Protein AF-A0A1V5Y9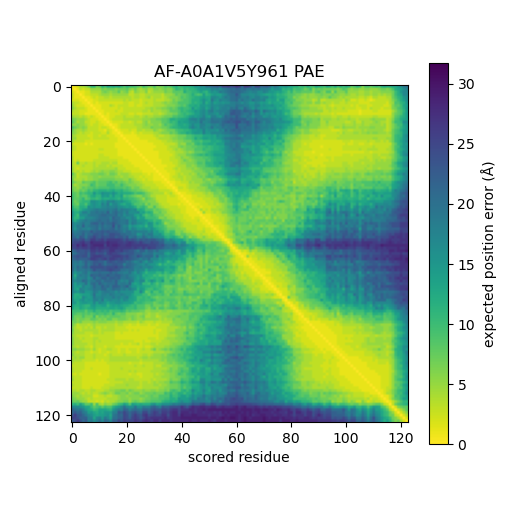61-F1 (afdb_monomer)

pLDDT: mean 75.72, std 10.48, range [38.0, 90.5]

Structure (mmCIF, N/CA/C/O backbone):
data_AF-A0A1V5Y961-F1
#
_entry.id   AF-A0A1V5Y961-F1
#
loop_
_atom_site.group_PDB
_atom_site.id
_atom_site.type_symbol
_atom_site.la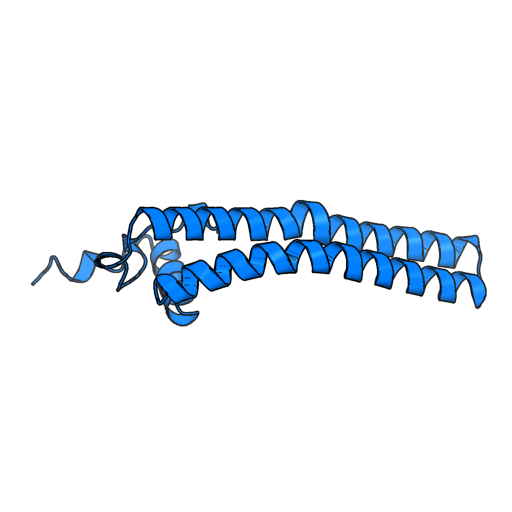bel_atom_id
_atom_site.label_alt_id
_atom_site.label_comp_id
_atom_site.label_asym_id
_atom_site.label_entity_id
_atom_site.label_seq_id
_atom_site.pdbx_PDB_ins_code
_atom_site.Cartn_x
_atom_site.Cartn_y
_atom_site.Cartn_z
_atom_site.occupancy
_atom_site.B_iso_or_equiv
_atom_site.auth_seq_id
_atom_site.auth_comp_id
_atom_site.auth_asym_id
_atom_site.auth_atom_id
_atom_site.pdbx_PDB_model_num
ATOM 1 N N . MET A 1 1 ? -2.424 -13.323 1.800 1.00 64.12 1 MET A N 1
ATOM 2 C CA . MET A 1 1 ? -3.449 -12.485 2.455 1.00 64.12 1 MET A CA 1
ATOM 3 C C . MET A 1 1 ? -3.733 -11.284 1.591 1.00 64.12 1 MET A C 1
ATOM 5 O O . MET A 1 1 ? -2.797 -10.608 1.171 1.00 64.12 1 MET A O 1
ATOM 9 N N . LYS A 1 2 ? -5.008 -11.066 1.301 1.00 75.50 2 LYS A N 1
ATOM 10 C CA . LYS A 1 2 ? -5.526 -9.915 0.568 1.00 75.50 2 LYS A CA 1
ATOM 11 C C . LYS A 1 2 ? -5.890 -8.818 1.567 1.00 75.50 2 LYS A C 1
ATOM 13 O O . LYS A 1 2 ? -6.198 -9.099 2.721 1.00 75.50 2 LYS A O 1
ATOM 18 N N . ALA A 1 3 ? -5.890 -7.564 1.120 1.00 76.38 3 ALA A N 1
ATOM 19 C CA . ALA A 1 3 ? -6.370 -6.456 1.948 1.00 76.38 3 ALA A CA 1
ATOM 20 C C . ALA A 1 3 ? -7.832 -6.667 2.391 1.00 76.38 3 ALA A C 1
ATOM 22 O O . ALA A 1 3 ? -8.191 -6.322 3.505 1.00 76.38 3 ALA A O 1
ATOM 23 N N . THR A 1 4 ? -8.645 -7.317 1.558 1.00 82.50 4 THR A N 1
ATOM 24 C CA . THR A 1 4 ? -10.050 -7.654 1.838 1.00 82.50 4 THR A CA 1
ATOM 25 C C . THR A 1 4 ? -10.250 -8.674 2.961 1.00 82.50 4 THR A C 1
ATOM 27 O O . THR A 1 4 ? -11.377 -8.851 3.405 1.00 82.50 4 THR A O 1
ATOM 30 N N . ASP A 1 5 ? -9.190 -9.349 3.415 1.00 82.62 5 ASP A N 1
ATOM 31 C CA . ASP A 1 5 ? -9.270 -10.312 4.521 1.00 82.62 5 ASP A CA 1
ATOM 32 C C . ASP A 1 5 ? -9.299 -9.596 5.888 1.00 82.62 5 ASP A C 1
ATOM 34 O O . ASP A 1 5 ? -9.614 -10.195 6.914 1.00 82.62 5 ASP A O 1
ATOM 38 N N . TYR A 1 6 ? -8.953 -8.304 5.923 1.00 84.56 6 TYR A N 1
ATOM 39 C CA . TYR A 1 6 ? -8.954 -7.507 7.141 1.00 84.56 6 TYR A CA 1
ATOM 40 C C . TYR A 1 6 ? -10.366 -7.035 7.497 1.00 84.56 6 TYR A C 1
ATOM 42 O O . TYR A 1 6 ? -11.053 -6.402 6.699 1.00 84.56 6 TYR A O 1
ATOM 50 N N . ARG A 1 7 ? -10.760 -7.282 8.746 1.00 86.44 7 ARG A N 1
ATOM 51 C CA . ARG A 1 7 ? -11.954 -6.744 9.394 1.00 86.44 7 ARG A CA 1
ATOM 52 C C . ARG A 1 7 ? -11.532 -5.845 10.550 1.00 86.44 7 ARG A C 1
ATOM 54 O O . ARG A 1 7 ? -10.421 -5.985 11.063 1.00 86.44 7 ARG A O 1
ATOM 61 N N . ARG A 1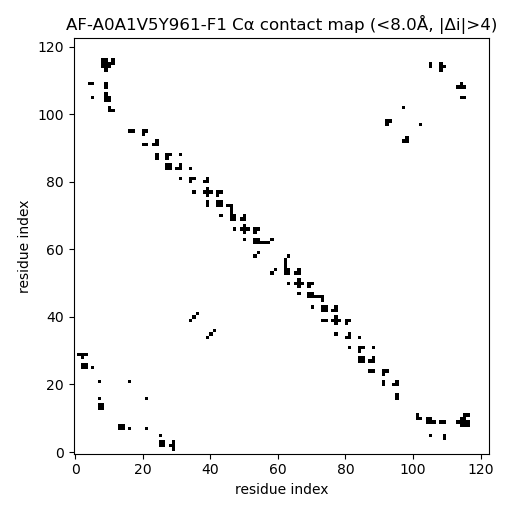 8 ? -12.417 -4.939 10.972 1.00 86.38 8 ARG A N 1
ATOM 62 C CA . ARG A 1 8 ? -12.171 -4.026 12.103 1.00 86.38 8 ARG A CA 1
ATOM 63 C C . ARG A 1 8 ? -11.783 -4.780 13.376 1.00 86.38 8 ARG A C 1
ATOM 65 O O . ARG A 1 8 ? -10.862 -4.357 14.060 1.00 86.38 8 ARG A O 1
ATOM 72 N N . GLU A 1 9 ? -12.418 -5.922 13.624 1.00 87.38 9 GLU A N 1
ATOM 73 C CA . GLU A 1 9 ? -12.167 -6.815 14.765 1.00 87.38 9 GLU A CA 1
ATOM 74 C C . GLU A 1 9 ? -10.730 -7.352 14.850 1.00 87.38 9 GLU A C 1
ATOM 76 O O . GLU A 1 9 ? -10.297 -7.775 15.916 1.00 87.38 9 GLU A O 1
ATOM 81 N N . HIS A 1 10 ? -9.957 -7.327 13.760 1.00 86.75 10 HIS A N 1
ATOM 82 C CA . HIS A 1 10 ? -8.549 -7.729 13.790 1.00 86.75 10 HIS A CA 1
ATOM 83 C C . HIS A 1 10 ? -7.625 -6.626 14.329 1.00 86.75 10 HIS A C 1
ATOM 85 O O . HIS A 1 10 ? -6.457 -6.892 14.588 1.00 86.75 10 HIS A O 1
ATOM 91 N N . PHE A 1 11 ? -8.112 -5.392 14.476 1.00 86.12 11 PHE A N 1
ATOM 92 C CA . PHE A 1 11 ? -7.334 -4.252 14.962 1.00 86.12 11 PHE A CA 1
ATOM 93 C C . PHE A 1 11 ? -7.796 -3.882 16.365 1.00 86.12 11 PHE A C 1
ATOM 95 O O . PHE A 1 11 ? -8.974 -3.602 16.533 1.00 86.12 11 PHE A O 1
ATOM 102 N N . GLU A 1 12 ? -6.901 -3.766 17.346 1.00 83.44 12 GLU A N 1
ATOM 103 C CA . GLU A 1 12 ? -7.253 -3.391 18.732 1.00 83.44 12 GLU A CA 1
ATOM 104 C C . GLU A 1 12 ? -8.112 -2.117 18.814 1.00 83.44 12 GLU A C 1
ATOM 106 O O . GLU A 1 12 ? -9.117 -2.065 19.513 1.00 83.44 12 GLU A O 1
ATOM 111 N N . LYS A 1 13 ? -7.776 -1.094 18.018 1.00 82.06 13 LYS A N 1
ATOM 112 C CA . LYS A 1 13 ? -8.519 0.178 17.959 1.00 82.06 13 LYS A CA 1
ATOM 113 C C . LYS A 1 13 ? -9.700 0.164 16.995 1.00 82.06 13 LYS A C 1
ATOM 115 O O . LYS A 1 13 ? -10.328 1.201 16.784 1.00 82.06 13 LYS A O 1
ATOM 120 N N . GLY A 1 14 ? -10.010 -0.976 16.387 1.00 80.06 14 GLY A N 1
ATOM 121 C CA . GLY A 1 14 ? -10.982 -1.036 15.307 1.00 80.06 14 GLY A CA 1
ATOM 122 C C . GLY A 1 14 ? -12.410 -0.686 15.733 1.00 80.06 14 GLY A C 1
ATOM 123 O O . GLY A 1 14 ? -13.225 -0.354 14.872 1.00 80.06 14 GLY A O 1
ATOM 124 N N . MET A 1 15 ? -12.722 -0.695 17.035 1.00 83.31 15 MET A N 1
ATOM 125 C CA . MET A 1 15 ? -13.999 -0.210 17.583 1.00 83.31 15 MET A CA 1
ATOM 126 C C . MET A 1 15 ? -14.204 1.264 17.242 1.00 83.31 15 MET A C 1
ATOM 128 O O . MET A 1 15 ? -15.299 1.674 16.873 1.00 83.31 15 MET A O 1
ATOM 132 N N . ASN A 1 16 ? -13.111 2.026 17.266 1.00 85.06 16 ASN A N 1
ATOM 133 C CA . ASN A 1 16 ? -13.090 3.467 17.044 1.00 85.06 16 ASN A CA 1
ATOM 134 C C . ASN A 1 16 ? -12.964 3.833 15.561 1.00 85.06 16 ASN A C 1
ATOM 136 O O . ASN A 1 16 ? -13.007 5.009 15.204 1.00 85.06 16 ASN A O 1
ATOM 140 N N . PHE A 1 17 ? -12.775 2.847 14.681 1.00 86.81 17 PHE A N 1
ATOM 141 C CA . PHE A 1 17 ? -12.692 3.104 13.252 1.00 86.81 17 PHE A CA 1
ATOM 142 C C . PHE A 1 17 ? -14.082 3.402 12.704 1.00 86.81 17 PHE A C 1
ATOM 144 O O . PHE A 1 17 ? -14.994 2.578 12.797 1.00 86.81 17 PHE A O 1
ATOM 151 N N . SER A 1 18 ? -14.214 4.562 12.064 1.00 88.31 18 SER A N 1
ATOM 152 C CA . SER A 1 18 ? -15.339 4.833 11.175 1.00 88.31 18 SER A CA 1
ATOM 153 C C . SER A 1 18 ? -15.398 3.735 10.116 1.00 88.31 18 SER A C 1
ATOM 155 O O . SER A 1 18 ? -14.408 3.473 9.428 1.00 88.31 18 SER A O 1
ATOM 157 N N . GLN A 1 19 ? -16.553 3.084 9.990 1.00 86.12 19 GLN A N 1
ATOM 158 C CA . GLN A 1 19 ? -16.727 1.981 9.050 1.00 86.12 19 GLN A CA 1
ATOM 159 C C . GLN A 1 19 ? -16.491 2.434 7.609 1.00 86.12 19 GLN A C 1
ATOM 161 O O . GLN A 1 19 ? -15.752 1.785 6.879 1.00 86.12 19 GLN A O 1
ATOM 166 N N . THR A 1 20 ? -16.997 3.613 7.247 1.00 90.50 20 THR A N 1
ATOM 167 C CA . THR A 1 20 ? -16.781 4.223 5.931 1.00 90.50 20 THR A CA 1
ATOM 168 C C . THR A 1 20 ? -15.299 4.456 5.633 1.00 90.50 20 THR A C 1
ATOM 170 O O . THR A 1 20 ? -14.832 4.158 4.534 1.00 90.50 20 THR A O 1
ATOM 173 N N . ASP A 1 21 ? -14.538 4.974 6.602 1.00 88.12 21 ASP A N 1
ATOM 174 C CA . ASP A 1 21 ? -13.105 5.226 6.414 1.00 88.12 21 ASP A CA 1
ATOM 175 C C . ASP A 1 21 ? -12.303 3.919 6.369 1.00 88.12 21 ASP A C 1
ATOM 177 O O . ASP A 1 21 ? -11.341 3.811 5.607 1.00 88.12 21 ASP A O 1
ATOM 181 N N . PHE A 1 22 ? -12.713 2.909 7.143 1.00 88.94 22 PHE A N 1
ATOM 182 C CA . PHE A 1 22 ? -12.111 1.579 7.114 1.00 88.94 22 PHE A CA 1
ATOM 183 C C . PHE A 1 22 ? -12.356 0.877 5.776 1.00 88.94 22 PHE A C 1
ATOM 185 O O . PHE A 1 22 ? -11.409 0.402 5.153 1.00 88.94 22 PHE A O 1
ATOM 192 N N . ASP A 1 23 ? -13.585 0.883 5.268 1.00 89.19 23 ASP A N 1
ATOM 193 C CA . ASP A 1 23 ? -13.910 0.302 3.963 1.00 89.19 23 ASP A CA 1
ATOM 194 C C . ASP A 1 23 ? -13.162 1.027 2.834 1.00 89.19 23 ASP A C 1
ATOM 196 O O . ASP A 1 23 ? -12.642 0.397 1.906 1.00 89.19 23 ASP A O 1
ATOM 200 N N . ALA A 1 24 ? -13.022 2.353 2.932 1.00 86.81 24 ALA A N 1
ATOM 201 C CA . ALA A 1 24 ? -12.210 3.134 2.005 1.00 86.81 24 ALA A CA 1
ATOM 202 C C . ALA A 1 24 ? -10.717 2.765 2.084 1.00 86.81 24 ALA A C 1
ATOM 204 O O . ALA A 1 24 ? -10.070 2.619 1.042 1.00 86.81 24 ALA A O 1
ATOM 205 N N . TYR A 1 25 ? -10.179 2.539 3.286 1.00 87.44 25 TYR A N 1
ATOM 206 C CA . TYR A 1 25 ? -8.818 2.037 3.494 1.00 87.44 25 TYR A CA 1
ATOM 207 C C . TYR A 1 25 ? -8.605 0.651 2.864 1.00 87.44 25 TYR A C 1
ATOM 209 O O . TYR A 1 25 ? -7.616 0.445 2.150 1.00 87.44 25 TYR A O 1
ATOM 217 N N . ILE A 1 26 ? -9.531 -0.290 3.075 1.00 88.94 26 ILE A N 1
ATOM 218 C CA . ILE A 1 26 ? -9.461 -1.644 2.505 1.00 88.94 26 ILE A CA 1
ATOM 219 C C . ILE A 1 26 ? -9.514 -1.589 0.978 1.00 88.94 26 ILE A C 1
ATOM 221 O O . ILE A 1 26 ? -8.667 -2.188 0.308 1.00 88.94 26 ILE A O 1
ATOM 225 N N . ASN A 1 27 ? -10.440 -0.810 0.417 1.00 86.81 27 ASN A N 1
ATOM 226 C CA . ASN A 1 27 ? -10.560 -0.624 -1.028 1.00 86.81 27 ASN A CA 1
ATOM 227 C C . ASN A 1 27 ? -9.318 0.043 -1.631 1.00 86.81 27 ASN A C 1
ATOM 229 O O . ASN A 1 27 ? -8.822 -0.396 -2.671 1.00 86.81 27 ASN A O 1
ATOM 233 N N . ALA A 1 28 ? -8.769 1.073 -0.981 1.00 82.12 28 ALA A N 1
ATOM 234 C CA . ALA A 1 28 ? -7.528 1.711 -1.414 1.00 82.12 28 ALA A CA 1
ATOM 235 C C . ALA A 1 28 ? -6.352 0.722 -1.391 1.00 82.12 28 ALA A C 1
ATOM 237 O O . ALA A 1 28 ? -5.586 0.654 -2.352 1.00 82.12 28 ALA A O 1
ATOM 238 N N . SER A 1 29 ? -6.250 -0.101 -0.346 1.00 81.00 29 SER A N 1
ATOM 239 C CA . SER A 1 29 ? -5.187 -1.101 -0.178 1.00 81.00 29 SER A CA 1
ATOM 240 C C . SER A 1 29 ? -5.287 -2.242 -1.195 1.00 81.00 29 SER A C 1
ATOM 242 O O . SER A 1 29 ? -4.278 -2.678 -1.764 1.00 81.00 29 SER A O 1
ATOM 244 N N . ALA A 1 30 ? -6.507 -2.703 -1.483 1.00 81.75 30 ALA A N 1
ATOM 245 C CA . ALA A 1 30 ? -6.775 -3.691 -2.522 1.00 81.75 30 ALA A CA 1
ATOM 246 C C . ALA A 1 30 ? -6.426 -3.142 -3.913 1.00 81.75 30 ALA A C 1
ATOM 248 O O . ALA A 1 30 ? -5.743 -3.811 -4.690 1.00 81.75 30 ALA A O 1
ATOM 249 N N . ASN A 1 31 ? -6.813 -1.897 -4.202 1.00 82.19 31 ASN A N 1
ATOM 250 C CA . ASN A 1 31 ? -6.469 -1.222 -5.451 1.00 82.19 31 ASN A CA 1
ATOM 251 C C . ASN A 1 31 ? -4.965 -0.974 -5.589 1.00 82.19 31 ASN A C 1
ATOM 253 O O . ASN A 1 31 ? -4.438 -1.120 -6.690 1.00 82.19 31 ASN A O 1
ATOM 257 N N . ALA A 1 32 ? -4.259 -0.653 -4.500 1.00 79.19 32 ALA A N 1
ATOM 258 C CA . ALA A 1 32 ? -2.805 -0.487 -4.511 1.00 79.19 32 ALA A CA 1
ATOM 259 C C . ALA A 1 32 ? -2.121 -1.804 -4.877 1.00 79.19 32 ALA A C 1
ATOM 261 O O . ALA A 1 32 ? -1.288 -1.847 -5.780 1.00 79.19 32 ALA A O 1
ATOM 262 N N . THR A 1 33 ? -2.546 -2.896 -4.240 1.00 76.88 33 THR A N 1
ATOM 263 C CA . THR A 1 33 ? -2.037 -4.239 -4.533 1.00 76.88 33 THR A CA 1
ATOM 264 C C . THR A 1 33 ? -2.340 -4.628 -5.980 1.00 76.88 33 THR A C 1
ATOM 266 O O . THR A 1 33 ? -1.449 -5.075 -6.698 1.00 76.88 33 THR A O 1
ATOM 269 N N . LYS A 1 34 ? -3.567 -4.385 -6.458 1.00 79.19 34 LYS A N 1
ATOM 270 C CA . LYS A 1 34 ? -3.942 -4.624 -7.857 1.00 79.19 34 LYS A CA 1
ATOM 271 C C . LYS A 1 34 ? -3.061 -3.821 -8.812 1.00 79.19 34 LYS A C 1
ATOM 273 O O . LYS A 1 34 ? -2.522 -4.401 -9.741 1.00 79.19 34 LYS A O 1
ATOM 278 N N . ALA A 1 35 ? -2.849 -2.530 -8.562 1.00 73.31 35 ALA A N 1
ATOM 279 C CA . ALA A 1 35 ? -2.004 -1.679 -9.397 1.00 73.31 35 ALA A CA 1
ATOM 280 C C . ALA A 1 35 ? -0.550 -2.175 -9.467 1.00 73.31 35 ALA A C 1
ATOM 282 O O . ALA A 1 35 ? 0.054 -2.135 -10.541 1.00 73.31 35 ALA A O 1
ATOM 283 N N . VAL A 1 36 ? -0.004 -2.696 -8.362 1.00 73.56 36 VAL A N 1
ATOM 284 C CA . VAL A 1 36 ? 1.322 -3.333 -8.359 1.00 73.56 36 VAL A CA 1
ATOM 285 C C . VAL A 1 36 ? 1.337 -4.545 -9.296 1.00 73.56 36 VAL A C 1
ATOM 287 O O . VAL A 1 36 ? 2.187 -4.619 -10.179 1.00 73.56 36 VAL A O 1
ATOM 290 N N . PHE A 1 37 ? 0.375 -5.460 -9.171 1.00 72.31 37 PHE A N 1
ATOM 291 C CA . PHE A 1 37 ? 0.362 -6.696 -9.963 1.00 72.31 37 PHE A CA 1
ATOM 292 C C . PHE A 1 37 ? -0.061 -6.515 -11.425 1.00 72.31 37 PHE A C 1
ATOM 294 O O . PHE A 1 37 ? 0.426 -7.240 -12.283 1.00 72.31 37 PHE A O 1
ATOM 301 N N . THR A 1 38 ? -0.955 -5.574 -11.734 1.00 76.25 38 THR A N 1
ATOM 302 C CA . THR A 1 38 ? -1.502 -5.412 -13.092 1.00 76.25 38 THR A CA 1
ATOM 303 C C . THR A 1 38 ? -0.796 -4.344 -13.914 1.00 76.25 38 THR A C 1
ATOM 305 O O . THR A 1 38 ? -0.990 -4.301 -15.122 1.00 76.25 38 THR A O 1
ATOM 308 N N . ARG A 1 39 ? -0.044 -3.429 -13.288 1.00 71.44 39 ARG A N 1
ATOM 309 C CA . ARG A 1 39 ? 0.641 -2.339 -14.004 1.00 71.44 39 ARG A CA 1
ATOM 310 C C . ARG A 1 39 ? 2.131 -2.330 -13.736 1.00 71.44 39 ARG A C 1
ATOM 312 O O . ARG A 1 39 ? 2.899 -2.400 -14.680 1.00 71.44 39 ARG A O 1
ATOM 319 N N . PHE A 1 40 ? 2.554 -2.284 -12.475 1.00 71.19 40 PHE A N 1
ATOM 320 C CA . PHE A 1 40 ? 3.984 -2.190 -12.175 1.00 71.19 40 PHE A CA 1
ATOM 321 C C . PHE A 1 40 ? 4.745 -3.452 -12.580 1.00 71.19 40 PHE A C 1
ATOM 323 O O . PHE A 1 40 ? 5.696 -3.361 -13.349 1.00 71.19 40 PHE A O 1
ATOM 330 N N . LEU A 1 41 ? 4.303 -4.623 -12.117 1.00 73.56 41 LEU A N 1
ATOM 331 C CA . LEU A 1 41 ? 4.992 -5.883 -12.384 1.00 73.56 41 LEU A CA 1
ATOM 332 C C . LEU A 1 41 ? 5.072 -6.192 -13.891 1.00 73.56 41 LEU A C 1
ATOM 334 O O . LEU A 1 41 ? 6.172 -6.477 -14.360 1.00 73.56 41 LEU A O 1
ATOM 338 N N . PRO A 1 42 ? 3.989 -6.053 -14.686 1.00 75.44 42 PRO A N 1
ATOM 339 C CA . PRO A 1 42 ? 4.059 -6.256 -16.130 1.00 75.44 42 PRO A CA 1
ATOM 340 C C . PRO A 1 42 ? 4.907 -5.202 -16.846 1.00 75.44 42 PRO A C 1
ATOM 342 O O . PRO A 1 42 ? 5.621 -5.556 -17.775 1.00 75.44 42 PRO A O 1
ATOM 345 N N . CYS A 1 43 ? 4.889 -3.933 -16.418 1.00 73.75 43 CYS A N 1
ATOM 346 C CA . CYS A 1 43 ? 5.754 -2.905 -17.009 1.00 73.75 43 CYS A CA 1
ATOM 347 C C . CYS A 1 43 ? 7.241 -3.174 -16.738 1.00 73.75 43 CYS A C 1
ATOM 349 O O . CYS A 1 43 ? 8.065 -2.990 -17.629 1.00 73.75 43 CYS A O 1
ATOM 351 N N . VAL A 1 44 ? 7.591 -3.631 -15.533 1.00 70.19 44 VAL A N 1
ATOM 352 C CA . VAL A 1 44 ? 8.975 -3.978 -15.178 1.00 70.19 44 VAL A CA 1
ATOM 353 C C . VAL A 1 44 ? 9.425 -5.241 -15.915 1.00 70.19 44 VAL A C 1
ATOM 355 O O . VAL A 1 44 ? 10.500 -5.246 -16.509 1.00 70.19 44 VAL A O 1
ATOM 358 N N . LEU A 1 45 ? 8.595 -6.288 -15.934 1.00 77.88 45 LEU A N 1
ATOM 359 C CA . LEU A 1 45 ? 8.894 -7.528 -16.657 1.00 77.88 45 LEU A CA 1
ATOM 360 C C . LEU A 1 45 ? 8.964 -7.301 -18.169 1.00 77.88 45 LEU A C 1
ATOM 362 O O . LEU A 1 45 ? 9.891 -7.778 -18.812 1.00 77.88 45 LEU A O 1
ATOM 366 N N . GLY A 1 46 ? 8.036 -6.529 -18.734 1.00 76.38 46 GLY A N 1
ATOM 367 C CA . GLY A 1 46 ? 8.052 -6.146 -20.144 1.00 76.38 46 GLY A CA 1
ATOM 368 C C . GLY A 1 46 ? 9.298 -5.336 -20.500 1.00 76.38 46 GLY A C 1
ATOM 369 O O . GLY A 1 46 ? 9.957 -5.645 -21.487 1.00 76.38 46 GLY A O 1
ATOM 370 N N . GLY A 1 47 ? 9.677 -4.365 -19.663 1.00 70.25 47 GLY A N 1
ATOM 371 C CA . GLY A 1 47 ? 10.921 -3.608 -19.825 1.00 70.25 47 GLY A CA 1
ATOM 372 C C . GLY A 1 47 ? 12.165 -4.500 -19.801 1.00 70.25 47 GLY A C 1
ATOM 373 O O . GLY A 1 47 ? 13.034 -4.343 -20.652 1.00 70.25 47 GLY A O 1
ATOM 374 N N . LEU A 1 48 ? 12.226 -5.479 -18.891 1.00 73.44 48 LEU A N 1
ATOM 375 C CA . LEU A 1 48 ? 13.310 -6.469 -18.814 1.00 73.44 48 LEU A CA 1
ATOM 376 C C . LEU A 1 48 ? 13.362 -7.400 -20.035 1.00 73.44 48 LEU A C 1
ATOM 378 O O . LEU A 1 48 ? 14.443 -7.654 -20.562 1.00 73.44 48 LEU A O 1
ATOM 382 N N . LEU A 1 49 ? 12.213 -7.886 -20.508 1.00 76.88 49 LEU A N 1
ATOM 383 C CA . LEU A 1 49 ? 12.138 -8.760 -21.682 1.00 76.88 49 LEU A CA 1
ATOM 384 C C . LEU A 1 49 ? 12.547 -8.019 -22.959 1.00 76.88 49 LEU A C 1
ATOM 386 O O . LEU A 1 49 ? 13.354 -8.526 -23.734 1.00 76.88 49 LEU A O 1
ATOM 390 N N . ILE A 1 50 ? 12.048 -6.796 -23.153 1.00 74.12 50 ILE A N 1
ATOM 391 C CA . ILE A 1 50 ? 12.441 -5.938 -24.280 1.00 74.12 50 ILE A CA 1
ATOM 392 C C . ILE A 1 50 ? 13.941 -5.638 -24.196 1.00 74.12 50 ILE A C 1
ATOM 394 O O . ILE A 1 50 ? 14.656 -5.774 -25.183 1.00 74.12 50 ILE A O 1
ATOM 398 N N . SER A 1 51 ? 14.439 -5.308 -23.006 1.00 69.25 51 SER A N 1
ATOM 399 C CA . SER A 1 51 ? 15.859 -5.067 -22.746 1.00 69.25 51 SER A CA 1
ATOM 400 C C . SER A 1 51 ? 16.746 -6.250 -23.160 1.00 69.25 51 SER A C 1
ATOM 402 O O . SER A 1 51 ? 17.730 -6.050 -23.872 1.00 69.25 51 SER A O 1
ATOM 404 N N . GLN A 1 52 ? 16.356 -7.490 -22.838 1.00 71.38 52 GLN A N 1
ATOM 405 C CA . GLN A 1 52 ? 17.063 -8.688 -23.310 1.00 71.38 52 GLN A CA 1
ATOM 406 C C . GLN A 1 52 ? 17.016 -8.857 -24.832 1.00 71.38 52 GLN A C 1
ATOM 408 O O . GLN A 1 52 ? 18.042 -9.168 -25.434 1.00 71.38 52 GLN A O 1
ATOM 413 N N . VAL A 1 53 ? 15.864 -8.627 -25.471 1.00 72.81 53 VAL A N 1
ATOM 414 C CA . VAL A 1 53 ? 15.741 -8.711 -26.939 1.00 72.81 53 VAL A CA 1
ATOM 415 C C . VAL A 1 53 ? 16.662 -7.701 -27.625 1.00 72.81 53 VAL A C 1
ATOM 417 O O . VAL A 1 53 ? 17.323 -8.045 -28.600 1.00 72.81 53 VAL A O 1
ATOM 420 N N . PHE A 1 54 ? 16.766 -6.479 -27.103 1.00 68.00 54 PHE A N 1
ATOM 421 C CA . PHE A 1 54 ? 17.658 -5.450 -27.646 1.00 68.00 54 PHE A CA 1
ATOM 422 C C . PHE A 1 54 ? 19.141 -5.745 -27.381 1.00 68.00 54 PHE A C 1
ATOM 424 O O . PHE A 1 54 ? 19.967 -5.544 -28.273 1.00 68.00 54 PHE A O 1
ATOM 431 N N . ALA A 1 55 ? 19.483 -6.266 -26.200 1.00 66.25 55 ALA A N 1
ATOM 432 C CA . ALA A 1 55 ? 20.849 -6.673 -25.874 1.00 66.25 55 ALA A CA 1
ATOM 433 C C . ALA A 1 55 ? 21.344 -7.825 -26.769 1.00 66.25 55 ALA A C 1
ATOM 435 O O . ALA A 1 55 ? 22.493 -7.807 -27.208 1.00 66.25 55 ALA A O 1
ATOM 436 N N . ILE A 1 56 ? 20.473 -8.794 -27.080 1.00 69.44 56 ILE A N 1
ATOM 437 C CA . ILE A 1 56 ? 20.796 -9.951 -27.930 1.00 69.44 56 ILE A CA 1
ATOM 438 C C . ILE A 1 56 ? 20.713 -9.597 -29.426 1.00 69.44 56 ILE A C 1
ATOM 440 O O . ILE A 1 56 ? 21.554 -10.038 -30.202 1.00 69.44 56 ILE A O 1
ATOM 444 N N . GLY A 1 57 ? 19.711 -8.814 -29.839 1.00 63.41 57 GLY A N 1
ATOM 445 C CA . GLY A 1 57 ? 19.401 -8.546 -31.248 1.00 63.41 57 GLY A CA 1
ATOM 446 C C . GLY A 1 57 ? 20.199 -7.409 -31.888 1.00 63.41 57 GLY A C 1
ATOM 447 O O . GLY A 1 57 ? 20.547 -7.511 -33.060 1.00 63.41 57 GLY A O 1
ATOM 448 N N . ILE A 1 58 ? 20.499 -6.333 -31.150 1.00 62.81 58 ILE A N 1
ATOM 449 C CA . ILE A 1 58 ? 21.337 -5.233 -31.665 1.00 62.81 58 ILE A CA 1
ATOM 450 C C . ILE A 1 58 ? 22.817 -5.509 -31.390 1.00 62.81 58 ILE A C 1
ATOM 452 O O . ILE A 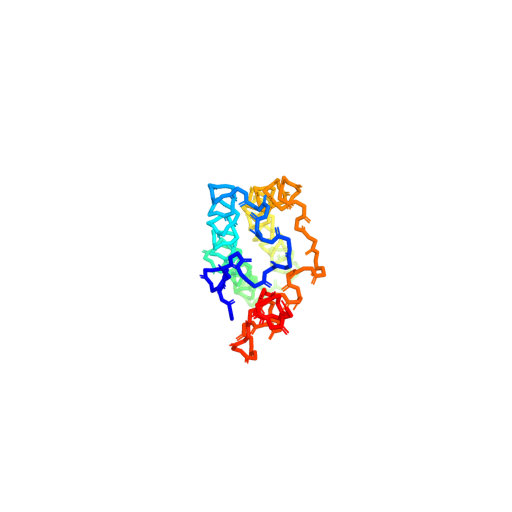1 58 ? 23.660 -5.209 -32.233 1.00 62.81 58 ILE A O 1
ATOM 456 N N . GLY A 1 59 ? 23.133 -6.105 -30.235 1.00 58.00 59 GLY A N 1
ATOM 457 C CA . GLY A 1 59 ? 24.507 -6.359 -29.807 1.00 58.00 59 GLY A CA 1
ATOM 458 C C . GLY A 1 59 ? 25.329 -5.079 -29.573 1.00 58.00 59 GLY A C 1
ATOM 459 O O . GLY A 1 59 ? 25.029 -3.988 -30.057 1.00 58.00 59 GLY A O 1
ATOM 460 N N . GLY A 1 60 ? 26.397 -5.194 -28.783 1.00 65.94 60 GLY A N 1
ATOM 461 C CA . GLY A 1 60 ? 27.321 -4.083 -28.525 1.00 65.94 60 GLY A CA 1
ATOM 462 C C . GLY A 1 60 ? 26.769 -2.959 -27.631 1.00 65.94 60 GLY A C 1
ATOM 463 O O . GLY A 1 60 ? 25.741 -3.081 -26.964 1.00 65.94 60 GLY A O 1
ATOM 464 N N . VAL A 1 61 ? 27.501 -1.841 -27.581 1.00 67.44 61 VAL A N 1
ATOM 465 C CA . VAL A 1 61 ? 27.263 -0.724 -26.641 1.00 67.44 61 VAL A CA 1
ATOM 466 C C . VAL A 1 61 ? 25.894 -0.059 -26.853 1.00 67.44 61 VAL A C 1
ATOM 468 O O . VAL A 1 61 ? 25.234 0.311 -25.883 1.00 67.44 61 VAL A O 1
ATOM 471 N N . ALA A 1 62 ? 25.433 0.042 -28.103 1.00 66.50 62 ALA A N 1
ATOM 472 C CA . ALA A 1 62 ? 24.140 0.640 -28.439 1.00 66.50 62 ALA A CA 1
ATOM 473 C C . ALA A 1 62 ? 22.953 -0.210 -27.950 1.00 66.50 62 ALA A C 1
ATOM 475 O O . ALA A 1 62 ? 22.016 0.334 -27.364 1.00 66.50 62 ALA A O 1
ATOM 476 N N . GLY A 1 63 ? 23.018 -1.539 -28.115 1.00 60.41 63 GLY A N 1
ATOM 477 C CA . GLY A 1 63 ? 22.004 -2.463 -27.596 1.00 60.41 63 GLY A CA 1
ATOM 478 C C . GLY A 1 63 ? 21.893 -2.402 -26.071 1.00 60.41 63 GLY A C 1
ATOM 479 O O . GLY A 1 63 ? 20.787 -2.323 -25.538 1.00 60.41 63 GLY A O 1
ATOM 480 N N . ASN A 1 64 ? 23.030 -2.322 -25.371 1.00 64.12 64 ASN A N 1
ATOM 481 C CA . ASN A 1 64 ? 23.073 -2.202 -23.910 1.00 64.12 64 ASN A CA 1
ATOM 482 C C . ASN A 1 64 ? 22.532 -0.855 -23.389 1.00 64.12 64 ASN A C 1
ATOM 484 O O . ASN A 1 64 ? 21.839 -0.827 -22.373 1.00 64.12 64 ASN A O 1
ATOM 488 N N . LEU A 1 65 ? 22.791 0.263 -24.076 1.00 67.31 65 LEU A N 1
ATOM 489 C CA . LEU A 1 65 ? 22.243 1.573 -23.693 1.00 67.31 65 LEU A CA 1
ATOM 490 C C . LEU A 1 65 ? 20.717 1.633 -23.855 1.00 67.31 65 LEU A C 1
ATOM 492 O O . LEU A 1 65 ? 20.021 2.084 -22.945 1.00 67.31 65 LEU A O 1
ATOM 496 N N . LEU A 1 66 ? 20.182 1.127 -24.970 1.00 65.38 66 LEU A N 1
ATOM 497 C CA . LEU A 1 66 ? 18.733 1.031 -25.196 1.00 65.38 66 LEU A CA 1
ATOM 498 C C . LEU A 1 66 ? 18.056 0.109 -24.175 1.00 65.38 66 LEU A C 1
ATOM 500 O O . LEU A 1 66 ? 17.024 0.462 -23.603 1.00 65.38 66 LEU A O 1
ATOM 504 N N . ALA A 1 67 ? 18.674 -1.035 -23.893 1.00 62.84 67 ALA A N 1
ATOM 505 C CA . ALA A 1 67 ? 18.237 -1.992 -22.885 1.00 62.84 67 ALA A CA 1
ATOM 506 C C . ALA A 1 67 ? 18.071 -1.353 -21.493 1.00 62.84 67 ALA A C 1
ATOM 508 O O . ALA A 1 67 ? 17.082 -1.614 -20.803 1.00 62.84 67 ALA A O 1
ATOM 509 N N . ILE A 1 68 ? 18.997 -0.480 -21.092 1.00 65.88 68 ILE A N 1
ATOM 510 C CA . ILE A 1 68 ? 18.936 0.250 -19.819 1.00 65.88 68 ILE A CA 1
ATOM 511 C C . ILE A 1 68 ? 17.802 1.288 -19.828 1.00 65.88 68 ILE A C 1
ATOM 513 O O . ILE A 1 68 ? 17.033 1.368 -18.868 1.00 65.88 68 ILE A O 1
ATOM 517 N N . VAL A 1 69 ? 17.645 2.050 -20.915 1.00 71.06 69 VAL A N 1
ATOM 518 C CA . VAL A 1 69 ? 16.588 3.071 -21.041 1.00 71.06 69 VAL A CA 1
ATOM 519 C C . VAL A 1 69 ? 15.190 2.456 -20.900 1.00 71.06 69 VAL A C 1
ATOM 521 O O . VAL A 1 69 ? 14.360 2.991 -20.164 1.00 71.06 69 VAL A O 1
ATOM 524 N N . PHE A 1 70 ? 14.930 1.303 -21.521 1.00 67.62 70 PHE A N 1
ATOM 525 C CA . PHE A 1 70 ? 13.630 0.627 -21.413 1.00 67.62 70 PHE A CA 1
ATOM 526 C C . PHE A 1 70 ? 13.325 0.107 -20.002 1.00 67.62 70 PHE A C 1
ATOM 528 O O . PHE A 1 70 ? 12.174 0.183 -19.562 1.00 67.62 70 PHE A O 1
ATOM 535 N N . ILE A 1 71 ? 14.339 -0.350 -19.259 1.00 66.06 71 ILE A N 1
ATOM 536 C CA . ILE A 1 71 ? 14.186 -0.722 -17.844 1.00 66.06 71 ILE A CA 1
ATOM 537 C C . ILE A 1 71 ? 13.763 0.501 -17.017 1.00 66.06 71 ILE A C 1
ATOM 539 O O . ILE A 1 71 ? 12.811 0.420 -16.236 1.00 66.06 71 ILE A O 1
ATOM 543 N N . PHE A 1 72 ? 14.413 1.653 -17.219 1.00 69.50 72 PHE A N 1
ATOM 544 C CA . PHE A 1 72 ? 14.077 2.886 -16.499 1.00 69.50 72 PHE A CA 1
ATOM 545 C C . PHE A 1 72 ? 12.692 3.428 -16.854 1.00 69.50 72 PHE A C 1
ATOM 547 O O . PHE A 1 72 ? 11.960 3.845 -15.957 1.00 69.50 72 PHE A O 1
ATOM 554 N N . ILE A 1 73 ? 12.288 3.372 -18.125 1.00 70.31 73 ILE A N 1
ATOM 555 C CA . ILE A 1 73 ? 10.935 3.764 -18.541 1.00 70.31 73 ILE A CA 1
ATOM 556 C C . ILE A 1 73 ? 9.893 2.877 -17.846 1.00 70.31 73 ILE A C 1
ATOM 558 O O . ILE A 1 73 ? 8.978 3.401 -17.212 1.00 70.31 73 ILE A O 1
ATOM 562 N N . GLY A 1 74 ? 10.068 1.549 -17.866 1.00 61.84 74 GLY A N 1
ATOM 563 C CA . GLY A 1 74 ? 9.164 0.615 -17.182 1.00 61.84 74 GLY A CA 1
ATOM 564 C C . GLY A 1 74 ? 9.044 0.888 -15.677 1.00 61.84 74 GLY A C 1
ATOM 565 O O . GLY A 1 74 ? 7.936 0.910 -15.130 1.00 61.84 74 GLY A O 1
ATOM 566 N N . LEU A 1 75 ? 10.171 1.182 -15.020 1.00 64.75 75 LEU A N 1
ATOM 567 C CA . LEU A 1 75 ? 10.229 1.575 -13.608 1.00 64.75 75 LEU A CA 1
ATOM 568 C C . LEU A 1 75 ? 9.490 2.889 -13.329 1.00 64.75 75 LEU A C 1
ATOM 570 O O . LEU A 1 75 ? 8.705 2.954 -12.380 1.00 64.75 75 LEU A O 1
ATOM 574 N N . ILE A 1 76 ? 9.701 3.929 -14.138 1.00 68.69 76 ILE A N 1
ATOM 575 C CA . ILE A 1 76 ? 9.097 5.256 -13.936 1.00 68.69 76 ILE A CA 1
ATOM 576 C C . ILE A 1 76 ? 7.580 5.193 -14.137 1.00 68.69 76 ILE A C 1
ATOM 578 O O . ILE A 1 76 ? 6.817 5.637 -13.271 1.00 68.69 76 ILE A O 1
ATOM 582 N N . THR A 1 77 ? 7.122 4.603 -15.244 1.00 65.00 77 THR A N 1
ATOM 583 C CA . THR A 1 77 ? 5.689 4.525 -15.568 1.00 65.00 77 THR A CA 1
ATOM 584 C C . THR A 1 77 ? 4.934 3.668 -14.551 1.00 65.00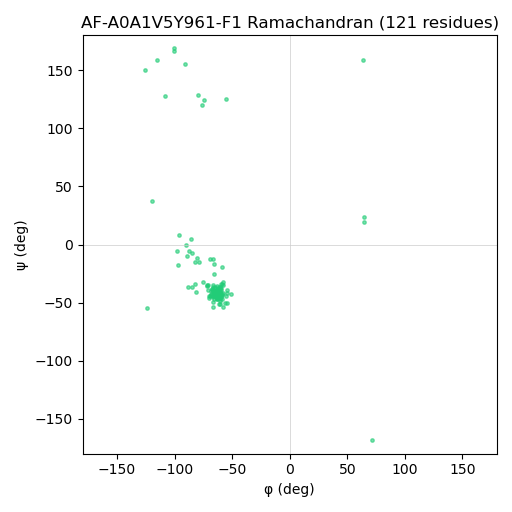 77 THR A C 1
ATOM 586 O O . THR A 1 77 ? 3.836 4.028 -14.110 1.00 65.00 77 THR A O 1
ATOM 589 N N . GLY A 1 78 ? 5.540 2.561 -14.111 1.00 64.50 78 GLY A N 1
ATOM 590 C CA . GLY A 1 78 ? 4.985 1.728 -13.051 1.00 64.50 78 GLY A CA 1
ATOM 591 C C . GLY A 1 78 ? 4.912 2.459 -11.702 1.00 64.50 78 GLY A C 1
ATOM 592 O O . GLY A 1 78 ? 3.888 2.392 -11.016 1.00 64.50 78 GLY A O 1
ATOM 593 N N . SER A 1 79 ? 5.966 3.191 -11.329 1.00 64.81 79 SER A N 1
ATOM 594 C CA . SER A 1 79 ? 6.067 3.876 -10.030 1.00 64.81 79 SER A CA 1
ATOM 595 C C . SER A 1 79 ? 5.066 5.024 -9.883 1.00 64.81 79 SER A C 1
ATOM 597 O O . SER A 1 79 ? 4.460 5.179 -8.820 1.00 64.81 79 SER A O 1
ATOM 599 N N . GLY A 1 80 ? 4.814 5.791 -10.950 1.00 68.12 80 GLY A N 1
ATOM 600 C CA . GLY A 1 80 ? 3.818 6.872 -10.933 1.00 68.12 80 GLY A CA 1
ATOM 601 C C . GLY A 1 80 ? 2.395 6.381 -10.632 1.00 68.12 80 GLY A C 1
ATOM 602 O O . GLY A 1 80 ? 1.644 7.030 -9.900 1.00 68.12 80 GLY A O 1
ATOM 603 N N . SER A 1 81 ? 2.040 5.192 -11.128 1.00 64.31 81 SER A N 1
ATOM 604 C CA . SER A 1 81 ? 0.740 4.560 -10.859 1.00 64.31 81 SER A CA 1
ATOM 605 C C . SER A 1 81 ? 0.615 4.043 -9.419 1.00 64.31 81 SER A C 1
ATOM 607 O O . SER A 1 81 ? -0.462 4.133 -8.820 1.00 64.31 81 SER A O 1
ATOM 609 N N . ILE A 1 82 ? 1.707 3.530 -8.841 1.00 70.12 82 ILE A N 1
ATOM 610 C CA . ILE A 1 82 ? 1.738 3.080 -7.441 1.00 70.12 82 ILE A CA 1
ATOM 611 C C . ILE A 1 82 ? 1.624 4.272 -6.492 1.00 70.12 82 ILE A C 1
ATOM 613 O O . ILE A 1 82 ? 0.840 4.205 -5.546 1.00 70.12 82 ILE A O 1
ATOM 617 N N . LYS A 1 83 ? 2.337 5.374 -6.760 1.00 74.44 83 LYS A N 1
ATOM 618 C CA . LYS A 1 83 ? 2.394 6.545 -5.870 1.00 74.44 83 LYS A CA 1
ATOM 619 C C . LYS A 1 83 ? 1.006 7.091 -5.521 1.00 74.44 83 LYS A C 1
ATOM 621 O O . LYS A 1 83 ? 0.671 7.186 -4.346 1.00 74.44 83 LYS A O 1
ATOM 626 N N . ARG A 1 84 ? 0.152 7.324 -6.525 1.00 73.62 84 ARG A N 1
ATOM 627 C CA . ARG A 1 84 ? -1.229 7.815 -6.319 1.00 73.62 84 ARG A CA 1
ATOM 628 C C . ARG A 1 84 ? -2.090 6.882 -5.472 1.00 73.62 84 ARG A C 1
ATOM 630 O O . ARG A 1 84 ? -2.979 7.329 -4.752 1.00 73.62 84 ARG A O 1
ATOM 637 N N . THR A 1 85 ? -1.874 5.576 -5.594 1.00 75.25 85 THR A N 1
ATOM 638 C CA . THR A 1 85 ? -2.661 4.597 -4.839 1.00 75.25 85 THR A CA 1
ATOM 639 C C . THR A 1 85 ? -2.112 4.438 -3.420 1.00 75.25 85 THR A C 1
ATOM 641 O O . THR A 1 85 ? -2.893 4.308 -2.482 1.00 75.25 85 THR A O 1
ATOM 644 N N . GLY A 1 86 ? -0.792 4.553 -3.246 1.00 75.50 86 GLY A N 1
ATOM 645 C CA . GLY A 1 86 ? -0.125 4.617 -1.944 1.00 75.50 86 GLY A CA 1
ATOM 646 C C . GLY A 1 86 ? -0.531 5.843 -1.124 1.00 75.50 86 GLY A C 1
ATOM 647 O O . GLY A 1 86 ? -0.830 5.694 0.055 1.00 75.50 86 GLY A O 1
ATOM 648 N N . GLU A 1 87 ? -0.654 7.017 -1.749 1.00 82.62 87 GLU A N 1
ATOM 649 C CA . GLU A 1 87 ? -1.116 8.251 -1.086 1.00 82.62 87 GLU A CA 1
ATOM 650 C C . GLU A 1 87 ? -2.525 8.097 -0.495 1.00 82.62 87 GLU A C 1
ATOM 652 O O . GLU A 1 87 ? -2.783 8.540 0.623 1.00 82.62 87 GLU A O 1
ATOM 657 N N . LYS A 1 88 ? -3.437 7.410 -1.199 1.00 80.69 88 LYS A N 1
ATOM 658 C CA . LYS A 1 88 ? -4.784 7.119 -0.678 1.00 80.69 88 LYS A CA 1
ATOM 659 C C . LYS A 1 88 ? -4.744 6.174 0.520 1.00 80.69 88 LYS A C 1
ATOM 661 O O . LYS A 1 88 ? -5.449 6.405 1.498 1.00 80.69 88 LYS A O 1
ATOM 666 N N . VAL A 1 89 ? -3.926 5.123 0.451 1.00 84.56 89 VAL A N 1
ATOM 667 C CA . VAL A 1 89 ? -3.739 4.191 1.574 1.00 84.56 89 VAL A CA 1
ATOM 668 C C . VAL A 1 89 ? -3.174 4.927 2.787 1.00 84.56 89 VAL A C 1
ATOM 670 O O . VAL A 1 89 ? -3.694 4.754 3.885 1.00 84.56 89 VAL A O 1
ATOM 673 N N . GLU A 1 90 ? -2.169 5.781 2.584 1.00 82.56 90 GLU A N 1
ATOM 674 C CA . GLU A 1 90 ? -1.541 6.570 3.647 1.00 82.56 90 GLU A CA 1
ATOM 675 C C . GLU A 1 90 ? -2.508 7.587 4.266 1.00 82.56 90 GLU A C 1
ATOM 677 O O . GLU A 1 90 ? -2.544 7.749 5.487 1.00 82.56 90 GLU A O 1
ATOM 682 N N . TYR A 1 91 ? -3.324 8.249 3.443 1.00 87.25 91 TYR A N 1
ATOM 683 C CA . TYR A 1 91 ? -4.347 9.178 3.913 1.00 87.25 91 TYR A CA 1
ATOM 684 C C . TYR A 1 91 ? -5.327 8.490 4.870 1.00 87.25 91 TYR A C 1
ATOM 686 O O . TYR A 1 91 ? -5.503 8.939 6.005 1.00 87.25 91 TYR A O 1
ATOM 694 N N . TYR A 1 92 ? -5.923 7.368 4.454 1.00 85.50 92 TYR A N 1
ATOM 695 C CA . TYR A 1 92 ? -6.881 6.658 5.301 1.00 85.50 92 TYR A CA 1
ATOM 696 C C . TYR A 1 92 ? -6.216 5.974 6.496 1.00 85.50 92 TYR A C 1
ATOM 698 O O . TYR A 1 92 ? -6.793 5.979 7.581 1.00 85.50 92 TYR A O 1
ATOM 706 N N . SER A 1 93 ? -4.990 5.452 6.356 1.00 83.75 93 SER A N 1
ATOM 707 C CA . SER A 1 93 ? -4.273 4.884 7.502 1.00 83.75 93 SER A CA 1
ATOM 708 C C . SER A 1 93 ? -3.975 5.946 8.557 1.00 83.75 93 SER A C 1
ATOM 710 O O . SER A 1 93 ? -4.156 5.681 9.739 1.00 83.75 93 SER A O 1
ATOM 712 N N . LYS A 1 94 ? -3.579 7.163 8.153 1.00 87.44 94 LYS A N 1
ATOM 713 C CA . LYS A 1 94 ? -3.386 8.287 9.085 1.00 87.44 94 LYS A CA 1
ATOM 714 C C . LYS A 1 94 ? -4.697 8.710 9.733 1.00 87.44 94 LYS A C 1
ATOM 716 O O . LYS A 1 94 ? -4.729 8.886 10.945 1.00 87.44 94 LYS A O 1
ATOM 721 N N . LYS A 1 95 ? -5.773 8.821 8.949 1.00 85.94 95 LYS A N 1
ATOM 722 C CA . LYS A 1 95 ? -7.102 9.198 9.452 1.00 85.94 95 LYS A CA 1
ATOM 723 C C . LYS A 1 95 ? -7.634 8.210 10.496 1.00 85.94 95 LYS A C 1
ATOM 725 O O . LYS A 1 95 ? -8.214 8.630 11.488 1.00 85.94 95 LYS A O 1
ATOM 730 N N . LEU A 1 96 ? -7.397 6.915 10.294 1.00 84.50 96 LEU A N 1
ATOM 731 C CA . LEU A 1 96 ? -7.781 5.849 11.226 1.00 84.50 96 LEU A CA 1
ATOM 732 C C . LEU A 1 96 ? -6.752 5.612 12.344 1.00 84.50 96 LEU A C 1
ATOM 734 O O . LEU A 1 96 ? -6.998 4.814 13.243 1.00 84.50 96 LEU A O 1
ATOM 738 N N . GLY A 1 97 ? -5.586 6.260 12.290 1.00 85.12 97 GLY A N 1
ATOM 739 C CA . GLY A 1 97 ? -4.488 6.010 13.224 1.00 85.12 97 GLY A CA 1
ATOM 740 C C . GLY A 1 97 ? -3.889 4.601 13.121 1.00 85.12 97 GLY A C 1
ATOM 741 O O . GLY A 1 97 ? -3.313 4.119 14.095 1.00 85.12 97 GLY A O 1
ATOM 742 N N . ILE A 1 98 ? -4.024 3.937 11.967 1.00 83.81 98 ILE A N 1
ATOM 743 C CA . ILE A 1 98 ? -3.473 2.602 11.706 1.00 83.81 98 ILE A CA 1
ATOM 744 C C . ILE A 1 98 ? -1.969 2.719 11.469 1.00 83.81 98 ILE A C 1
ATOM 746 O O . ILE A 1 98 ? -1.507 3.353 10.516 1.00 83.81 98 ILE A O 1
ATOM 750 N N . THR A 1 99 ? -1.194 2.048 12.311 1.00 84.06 99 THR A N 1
ATOM 751 C CA . THR A 1 99 ? 0.259 1.949 12.197 1.00 84.06 99 THR A CA 1
ATOM 752 C C . THR A 1 99 ? 0.689 0.618 11.582 1.00 84.06 99 THR A C 1
ATOM 754 O O . THR A 1 99 ? -0.077 -0.341 11.468 1.00 84.06 99 THR A O 1
ATOM 757 N N . LYS A 1 100 ? 1.975 0.513 11.220 1.00 77.94 100 LYS A N 1
ATOM 758 C CA . LYS A 1 100 ? 2.559 -0.756 10.756 1.00 77.94 100 LYS A CA 1
ATOM 759 C C . LYS A 1 100 ? 2.447 -1.868 11.806 1.00 77.94 100 LYS A C 1
ATOM 761 O O . LYS A 1 100 ? 2.281 -3.022 11.425 1.00 77.94 100 LYS A O 1
ATOM 766 N N . LYS A 1 101 ? 2.527 -1.531 13.101 1.00 76.94 101 LYS A N 1
ATOM 767 C CA . LYS A 1 101 ? 2.395 -2.504 14.197 1.00 76.94 101 LYS A CA 1
ATOM 768 C C . LYS A 1 101 ? 0.988 -3.098 14.227 1.00 76.94 101 LYS A C 1
ATOM 770 O O . LYS A 1 101 ? 0.862 -4.316 14.280 1.00 76.94 101 LYS A O 1
ATOM 775 N N . ASP A 1 102 ? -0.035 -2.263 14.057 1.00 79.69 102 ASP A N 1
ATOM 776 C CA . ASP A 1 102 ? -1.436 -2.701 14.041 1.00 79.69 102 ASP A CA 1
ATOM 777 C C . ASP A 1 102 ? -1.719 -3.649 12.868 1.00 79.69 102 ASP A C 1
ATOM 779 O O . ASP A 1 102 ? -2.399 -4.657 13.024 1.00 79.69 102 ASP A O 1
ATOM 783 N N . ILE A 1 103 ? -1.132 -3.387 11.695 1.00 83.62 103 ILE A N 1
ATOM 784 C CA . ILE A 1 103 ? -1.259 -4.268 10.521 1.00 83.62 103 ILE A CA 1
ATOM 785 C C . ILE A 1 103 ? -0.600 -5.634 10.770 1.00 83.62 103 ILE A C 1
ATOM 787 O O . ILE A 1 103 ? -1.107 -6.659 10.302 1.00 83.62 103 ILE A O 1
ATOM 791 N N . VAL A 1 104 ? 0.537 -5.661 11.475 1.00 84.69 104 VAL A N 1
ATOM 792 C CA . VAL A 1 104 ? 1.244 -6.902 11.835 1.00 84.69 104 VAL A CA 1
ATOM 793 C C . VAL A 1 104 ? 0.456 -7.692 12.878 1.00 84.69 104 VAL A C 1
ATOM 795 O O . VAL A 1 104 ? 0.278 -8.896 12.699 1.00 84.69 104 VAL A O 1
ATOM 798 N N . ALA A 1 105 ? -0.068 -7.031 13.910 1.00 81.00 105 ALA A N 1
ATOM 799 C CA . ALA A 1 105 ? -0.934 -7.656 14.907 1.00 81.00 105 ALA A CA 1
ATOM 800 C C . ALA A 1 105 ? -2.200 -8.231 14.253 1.00 81.00 105 ALA A C 1
ATOM 802 O O . ALA A 1 105 ? -2.455 -9.430 14.347 1.00 81.00 105 ALA A O 1
ATOM 803 N N . ALA A 1 106 ? -2.904 -7.428 13.451 1.00 84.69 106 ALA A N 1
ATOM 804 C CA . ALA A 1 106 ? -4.078 -7.861 12.697 1.00 84.69 106 ALA A CA 1
ATOM 805 C C . ALA A 1 106 ? -3.774 -9.029 11.748 1.00 84.69 106 ALA A C 1
ATOM 807 O O . ALA A 1 106 ? -4.588 -9.935 11.575 1.00 84.69 106 ALA A O 1
ATOM 808 N N . ARG A 1 107 ? -2.572 -9.064 11.159 1.00 85.06 107 ARG A N 1
ATOM 809 C CA . ARG A 1 107 ? -2.122 -10.205 10.355 1.00 85.06 107 ARG A CA 1
ATOM 810 C C . ARG A 1 107 ? -1.982 -11.476 11.189 1.00 85.06 107 ARG A C 1
ATOM 812 O O . ARG A 1 107 ? -2.345 -12.545 10.705 1.00 85.06 107 ARG A O 1
ATOM 819 N N . ASN A 1 108 ? -1.427 -11.375 12.391 1.00 84.50 108 ASN A N 1
ATOM 820 C CA . ASN A 1 108 ? -1.275 -12.518 13.286 1.00 84.50 108 ASN A CA 1
ATOM 821 C C . ASN A 1 108 ? -2.639 -13.027 13.766 1.00 84.50 108 ASN A C 1
ATOM 823 O O . ASN A 1 108 ? -2.855 -14.234 13.749 1.00 84.50 108 ASN A O 1
ATOM 827 N N . HIS A 1 109 ? -3.577 -12.126 14.069 1.00 84.12 109 HIS A N 1
ATOM 828 C CA . HIS A 1 109 ? -4.961 -12.483 14.385 1.00 84.12 109 HIS A CA 1
ATOM 829 C C . HIS A 1 109 ? -5.616 -13.290 13.258 1.00 84.12 109 HIS A C 1
ATOM 831 O O . HIS A 1 109 ? -6.074 -14.406 13.488 1.00 84.12 109 HIS A O 1
ATOM 837 N N . ILE A 1 110 ? -5.528 -12.816 12.010 1.00 86.19 110 ILE A N 1
ATOM 838 C CA . ILE A 1 110 ? -6.062 -13.545 10.847 1.00 86.19 110 ILE A CA 1
ATOM 839 C C . ILE A 1 110 ? -5.407 -14.923 10.686 1.00 86.19 110 ILE A C 1
ATOM 841 O O . ILE A 1 110 ? -6.101 -15.910 10.456 1.00 86.19 110 ILE A O 1
ATOM 845 N N . LYS A 1 111 ? -4.076 -15.011 10.806 1.00 86.62 111 LYS A N 1
ATOM 846 C CA . LYS A 1 111 ? -3.349 -16.287 10.680 1.00 86.62 111 LYS A CA 1
ATOM 847 C C . LYS A 1 111 ? -3.756 -17.305 11.741 1.00 86.62 111 LYS A C 1
ATOM 849 O O . LYS A 1 111 ? -3.807 -18.492 11.440 1.00 86.62 111 LYS A O 1
ATOM 854 N N . ASN A 1 112 ? -4.035 -16.833 12.950 1.00 85.44 112 ASN A N 1
ATOM 855 C CA . ASN A 1 112 ? -4.398 -17.671 14.085 1.00 85.4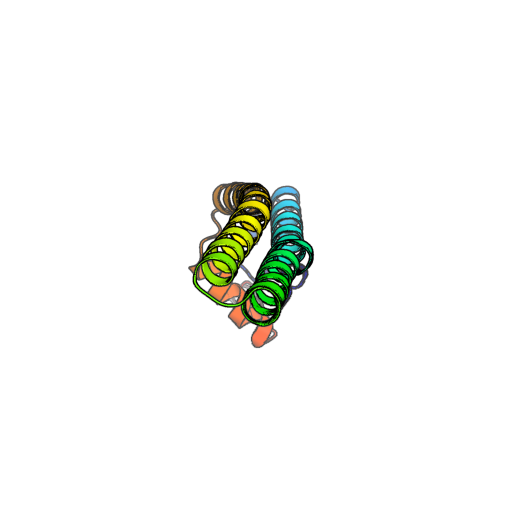4 112 ASN A CA 1
ATOM 856 C C . ASN A 1 112 ? -5.918 -17.892 14.190 1.00 85.44 112 ASN A C 1
ATOM 858 O O . ASN A 1 112 ? -6.364 -18.570 15.110 1.00 85.44 112 ASN A O 1
ATOM 862 N N . GLY A 1 113 ? -6.719 -17.316 13.283 1.00 83.62 113 GLY A N 1
ATOM 863 C CA . GLY A 1 113 ? -8.183 -17.356 13.352 1.00 83.62 113 GLY A CA 1
ATOM 864 C C . GLY A 1 113 ? -8.765 -16.620 14.566 1.00 83.62 113 GLY A C 1
ATOM 865 O O . GLY A 1 113 ? -9.900 -16.887 14.961 1.00 83.62 113 GLY A O 1
ATOM 866 N N . THR A 1 114 ? -7.991 -15.719 15.177 1.00 84.25 114 THR A N 1
ATOM 867 C CA . THR A 1 114 ? -8.395 -14.929 16.343 1.00 84.25 114 THR A CA 1
ATOM 868 C C . THR A 1 114 ? -8.805 -13.517 15.934 1.00 84.25 114 THR A C 1
ATOM 870 O O . THR A 1 114 ? -8.574 -13.077 14.809 1.00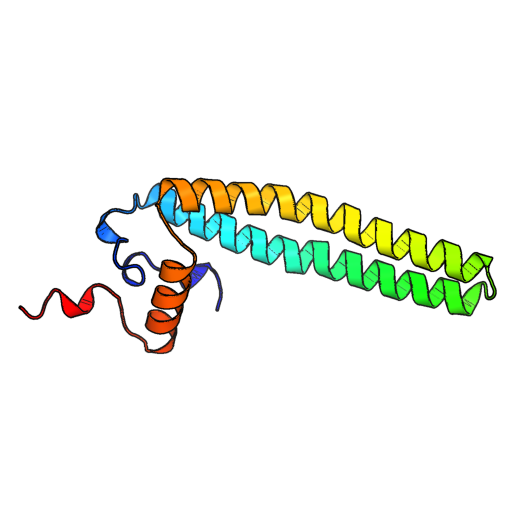 84.25 114 THR A O 1
ATOM 873 N N . VAL A 1 115 ? -9.444 -12.794 16.851 1.00 85.19 115 VAL A N 1
ATOM 874 C CA . VAL A 1 115 ? -9.786 -11.373 16.690 1.00 85.19 115 VAL A CA 1
ATOM 875 C C . VAL A 1 115 ? -9.225 -10.615 17.888 1.00 85.19 115 VAL A C 1
ATOM 877 O O . VAL A 1 115 ? -9.119 -11.186 18.971 1.00 85.19 115 VAL A O 1
ATOM 880 N N . ALA A 1 116 ? -8.868 -9.348 17.707 1.00 81.69 116 ALA A N 1
ATOM 881 C CA . ALA A 1 116 ? -8.253 -8.538 18.755 1.00 81.69 116 ALA A CA 1
ATOM 882 C C . ALA A 1 116 ? -9.209 -8.276 19.933 1.00 81.69 116 ALA A C 1
ATOM 884 O O . ALA A 1 116 ? -8.760 -8.033 21.043 1.00 81.69 116 ALA A O 1
ATOM 885 N N . TRP A 1 117 ? -10.529 -8.316 19.706 1.00 69.94 117 TRP A N 1
ATOM 886 C CA . TRP A 1 117 ? -11.522 -7.935 20.725 1.00 69.94 117 TRP A CA 1
ATOM 887 C C . TRP A 1 117 ? -12.114 -9.132 21.471 1.00 69.94 117 TRP A C 1
ATOM 889 O O . TRP A 1 117 ? -12.856 -8.946 22.427 1.00 69.94 117 TRP A O 1
ATOM 899 N N . ARG A 1 118 ? -11.788 -10.371 21.073 1.00 57.88 118 ARG A N 1
ATOM 900 C CA . ARG A 1 118 ? -12.330 -11.568 21.743 1.00 57.88 118 ARG A CA 1
ATOM 901 C C . ARG A 1 118 ? -11.780 -11.764 23.154 1.00 57.88 118 ARG A C 1
ATOM 903 O O . ARG A 1 118 ? -12.331 -12.566 23.895 1.00 57.88 118 ARG A O 1
ATOM 910 N N . GLU A 1 119 ? -10.727 -11.043 23.531 1.00 52.03 119 GLU A N 1
ATOM 911 C CA . GLU A 1 119 ? -10.215 -11.043 24.905 1.00 52.03 119 GLU A CA 1
ATOM 912 C C . GLU A 1 119 ? -10.993 -10.096 25.832 1.00 52.03 119 GLU A C 1
ATOM 914 O O . GLU A 1 119 ? -10.895 -10.234 27.046 1.00 52.03 119 GLU A O 1
ATOM 919 N N . THR A 1 120 ? -11.804 -9.169 25.303 1.00 49.78 120 THR A N 1
ATOM 920 C CA . THR A 1 120 ? -12.533 -8.182 26.124 1.00 49.78 120 THR A CA 1
ATOM 921 C C . THR A 1 120 ? -13.915 -8.663 26.586 1.00 49.78 120 THR A C 1
ATOM 923 O O . THR A 1 120 ? -14.512 -8.027 27.443 1.00 49.78 120 THR A O 1
ATOM 926 N N . GLU A 1 121 ? -14.423 -9.786 26.067 1.00 44.53 121 GLU A N 1
ATOM 927 C CA . GLU A 1 121 ? -15.723 -10.360 26.470 1.00 44.53 121 GLU A CA 1
ATOM 928 C C . GLU A 1 121 ? -15.609 -11.471 27.539 1.00 44.53 121 GLU A C 1
ATOM 930 O O . GLU A 1 121 ? -16.599 -12.124 27.859 1.00 44.53 121 GLU A O 1
ATOM 935 N N . MET A 1 122 ? -14.417 -11.697 28.110 1.00 42.38 122 MET A N 1
ATOM 936 C CA . MET A 1 122 ? -14.181 -12.675 29.190 1.00 42.38 122 MET A CA 1
ATOM 937 C C . MET A 1 122 ? -13.637 -12.036 30.483 1.00 42.38 122 MET A C 1
ATOM 939 O O . MET A 1 122 ? -12.805 -12.640 31.164 1.00 42.38 122 MET A O 1
ATOM 943 N N . GLN A 1 123 ? -14.104 -10.833 30.836 1.00 38.00 123 GLN A N 1
ATOM 944 C CA . GLN A 1 123 ? -13.952 -10.262 32.183 1.00 38.00 123 GLN A CA 1
ATOM 945 C C . GLN A 1 123 ? -15.255 -9.645 32.676 1.00 38.00 123 GLN A C 1
ATOM 947 O O . GLN A 1 123 ? -15.866 -8.875 31.90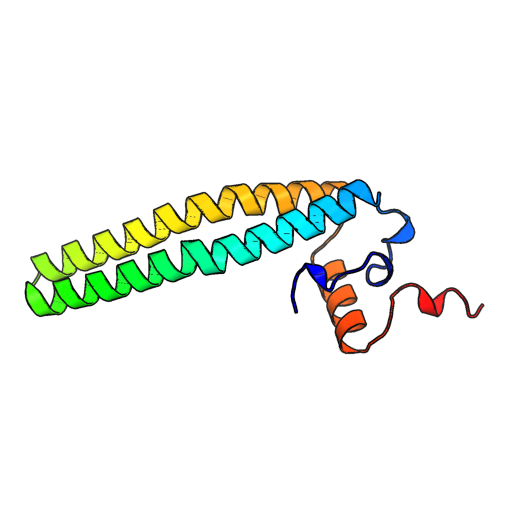4 1.00 38.00 123 GLN A O 1
#

Solvent-accessible surface area (backbone atoms only — not comparable to full-atom values): 6399 Å² total; per-residue (Å²): 138,61,48,79,74,66,55,52,56,26,30,81,66,27,87,77,42,55,63,70,53,48,53,49,27,33,51,30,42,39,50,31,54,47,42,40,64,73,42,24,48,52,32,39,52,49,15,49,53,51,18,52,51,34,37,70,70,65,37,68,72,65,14,48,52,52,19,51,52,38,37,52,51,17,46,51,62,22,46,60,61,41,49,65,30,47,51,48,28,51,50,35,27,60,75,65,66,59,49,74,64,47,55,51,50,22,48,50,21,59,75,69,75,47,49,53,58,69,70,70,80,77,118

Mean predicted aligned error: 10.47 Å

Nearest PDB structures (foldseek):
  7a0g-assembly1_FFF  TM=5.684E-01  e=4.392E+00  Serratia marcescens
  7p3r-assembly1_C  TM=4.341E-01  e=2.745E+00  Vibrio cholerae O1 biovar El Tor str. N16961

Secondary structure (DSSP, 8-state):
--GGG--GGGSGGGGGS-HHHHHHHHHHHHHHHHHIIIIIHHHHHHHHHHHHHHHHHT-HHHHHHHHHHHHHHHHHHHHHHHHHHHHHHHHHHHHTT--HHHHHHHHHHHHHT--TTTTTT--

Radius of gyration: 20.63 Å; Cα contacts (8 Å, |Δi|>4): 131; chains: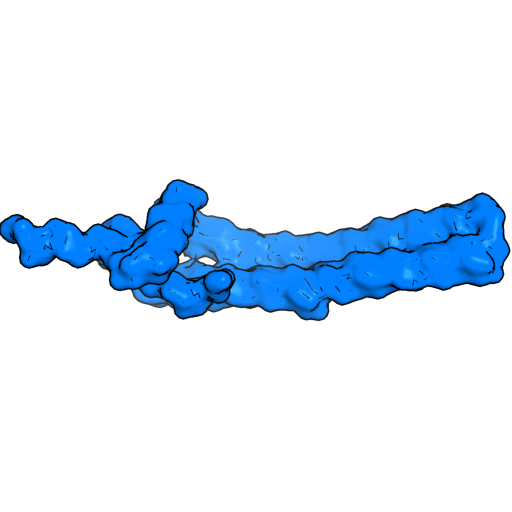 1; bounding box: 44×27×64 Å

Sequence (123 aa):
MKATDYRREHFEKGMNFSQTDFDAYINASANATKAVFTRFLPCVLGGLLISQVFAIGIGGVAGNLLAIVFIFIGLITGSGSIKRTGEKVEYYSKKLGITKKDIVAARNHIKNGTVAWRETEMQ

Foldseek 3Di:
DALVLFDLQLFLLSVVDDPVLSVQLSVLRNVLVVLCVVQLVCLQVVLQVVLVCLCVPVHDDVSNVSSVVSNVVSNVRSVVSNVVSVVSNVVSCVVSVPDPVRVVSSVVCSVVVHGSCPVVVPD